Protein AF-A0A2I0V5R0-F1 (afdb_monomer_lite)

Radius of gyration: 14.57 Å; chains: 1; bounding box: 37×20×43 Å

InterPro domains:
  IPR040680 Domain of unknown function DUF5643 [PF18705] (2-72)

Structure (mmCIF, N/CA/C/O backbone):
data_AF-A0A2I0V5R0-F1
#
_entry.id   AF-A0A2I0V5R0-F1
#
loop_
_atom_site.group_PDB
_atom_site.id
_atom_site.type_symbol
_atom_site.label_atom_id
_atom_site.label_alt_id
_atom_site.label_comp_id
_atom_site.label_asym_id
_atom_site.label_entity_id
_atom_site.label_seq_id
_atom_site.pdbx_PDB_ins_code
_atom_site.Cartn_x
_atom_site.Cartn_y
_atom_site.Cartn_z
_atom_site.occupancy
_atom_site.B_iso_or_equiv
_atom_site.auth_seq_id
_atom_site.auth_comp_id
_atom_site.auth_asym_id
_atom_site.auth_atom_id
_atom_site.pdbx_PDB_model_num
ATOM 1 N N . MET A 1 1 ? 3.784 3.131 -6.112 1.00 87.25 1 MET A N 1
ATOM 2 C CA . MET A 1 1 ? 2.520 3.844 -5.823 1.00 87.25 1 MET A CA 1
ATOM 3 C C . MET A 1 1 ? 1.780 3.097 -4.727 1.00 87.25 1 MET A C 1
ATOM 5 O O . MET A 1 1 ? 2.067 1.921 -4.516 1.00 87.25 1 MET A O 1
ATOM 9 N N . LEU A 1 2 ? 0.889 3.776 -4.009 1.00 90.62 2 LEU A N 1
ATOM 10 C CA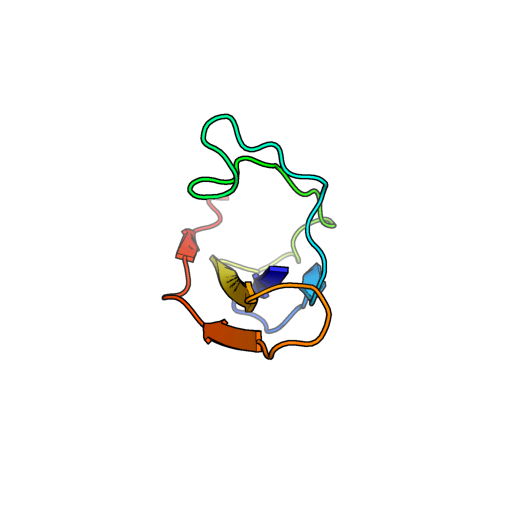 . LEU A 1 2 ? 0.033 3.170 -2.990 1.00 90.62 2 LEU A CA 1
ATOM 11 C C . LEU A 1 2 ? -1.413 3.607 -3.231 1.00 90.62 2 LEU A C 1
ATOM 13 O O . LEU A 1 2 ? -1.665 4.770 -3.556 1.00 90.62 2 LEU A O 1
ATOM 17 N N . HIS A 1 3 ? -2.335 2.667 -3.065 1.00 94.00 3 HIS A N 1
ATOM 18 C CA . HIS A 1 3 ? -3.755 2.943 -2.912 1.00 94.00 3 HIS A CA 1
ATOM 19 C C . HIS A 1 3 ? -4.148 2.510 -1.498 1.00 94.00 3 HIS A C 1
ATOM 21 O O . HIS A 1 3 ? -3.934 1.359 -1.132 1.00 94.00 3 HIS A O 1
ATOM 27 N N . VAL A 1 4 ? -4.608 3.452 -0.681 1.00 94.75 4 VAL A N 1
ATOM 28 C CA . VAL A 1 4 ? -4.904 3.249 0.740 1.00 94.75 4 VAL A CA 1
ATOM 29 C C . VAL A 1 4 ? -6.372 3.568 0.969 1.00 94.75 4 VAL A C 1
ATOM 31 O O . VAL A 1 4 ? -6.793 4.704 0.732 1.00 94.75 4 VAL A O 1
ATOM 34 N N . THR A 1 5 ? -7.123 2.572 1.429 1.00 96.56 5 THR A N 1
ATOM 35 C CA . THR A 1 5 ? -8.555 2.668 1.734 1.00 96.56 5 THR A CA 1
ATOM 36 C C . THR A 1 5 ? -8.868 2.061 3.095 1.00 96.56 5 THR A C 1
ATOM 38 O O . THR A 1 5 ? -8.058 1.299 3.614 1.00 96.56 5 THR A O 1
ATOM 41 N N . ASP A 1 6 ? -10.029 2.354 3.673 1.00 96.44 6 ASP A N 1
ATOM 42 C CA . ASP A 1 6 ? -10.572 1.569 4.792 1.00 96.44 6 ASP A CA 1
ATOM 43 C C . ASP A 1 6 ? -11.624 0.546 4.327 1.00 96.44 6 ASP A C 1
ATOM 45 O O . ASP A 1 6 ? -11.947 0.438 3.140 1.00 96.44 6 ASP A O 1
ATOM 49 N N . ASP A 1 7 ? -12.154 -0.224 5.276 1.00 96.38 7 ASP A N 1
ATOM 50 C CA . ASP A 1 7 ? -13.258 -1.166 5.082 1.00 96.38 7 ASP A CA 1
ATOM 51 C C . ASP A 1 7 ? -14.633 -0.506 4.889 1.00 96.38 7 ASP A C 1
ATOM 53 O O . ASP A 1 7 ? -15.593 -1.190 4.532 1.00 96.38 7 ASP A O 1
ATOM 57 N N . LEU A 1 8 ? -14.733 0.812 5.074 1.00 96.62 8 LEU A N 1
ATOM 58 C CA . LEU A 1 8 ? -15.937 1.603 4.807 1.00 96.62 8 LEU A CA 1
ATOM 59 C C . LEU A 1 8 ? -15.932 2.228 3.399 1.00 96.62 8 LEU A C 1
ATOM 61 O O . LEU A 1 8 ? -16.937 2.799 2.976 1.00 96.62 8 LEU A O 1
ATOM 65 N N . GLY A 1 9 ? -14.828 2.097 2.656 1.00 95.38 9 GLY A N 1
ATOM 66 C CA . GLY A 1 9 ? -14.660 2.606 1.294 1.00 95.38 9 GLY A CA 1
ATOM 67 C C . GLY A 1 9 ? -14.074 4.019 1.200 1.00 95.38 9 GLY A C 1
ATOM 68 O O . GLY A 1 9 ? -14.018 4.574 0.101 1.00 95.38 9 GLY A O 1
ATOM 69 N N . ASN A 1 10 ? -13.617 4.611 2.306 1.00 96.38 10 ASN A N 1
ATOM 70 C CA . ASN A 1 10 ? -12.927 5.898 2.284 1.00 96.38 10 ASN A CA 1
ATOM 71 C C . ASN A 1 10 ? -11.533 5.739 1.677 1.00 96.38 10 ASN A C 1
ATOM 73 O O . ASN A 1 10 ? -10.832 4.764 1.941 1.00 96.38 10 ASN A O 1
ATOM 77 N N . VAL A 1 11 ? -11.116 6.719 0.873 1.00 95.62 11 VAL A N 1
ATOM 78 C CA . VAL A 1 11 ? -9.821 6.718 0.182 1.00 95.62 11 VAL A CA 1
ATOM 79 C C . VAL A 1 11 ? -8.909 7.764 0.812 1.00 95.62 11 VAL A C 1
ATOM 81 O O . VAL A 1 11 ? -9.205 8.956 0.770 1.00 95.62 11 VAL A O 1
ATOM 84 N N . TYR A 1 12 ? -7.767 7.329 1.340 1.00 93.81 12 TYR A N 1
ATOM 85 C CA . TYR A 1 12 ? -6.775 8.205 1.976 1.00 93.81 12 TYR A CA 1
ATOM 86 C C . TYR A 1 12 ? -5.604 8.545 1.057 1.00 93.81 12 TYR A C 1
ATOM 88 O O . TYR A 1 12 ? -4.959 9.582 1.207 1.00 93.81 12 TYR A O 1
ATOM 96 N N . MET A 1 13 ? -5.315 7.669 0.097 1.00 92.38 13 MET A N 1
ATOM 97 C CA . MET A 1 13 ? -4.256 7.862 -0.885 1.00 92.38 13 MET A CA 1
ATOM 98 C C . MET A 1 13 ? -4.587 7.080 -2.142 1.00 92.38 13 MET A C 1
ATOM 100 O O . MET A 1 13 ? -4.889 5.899 -2.051 1.00 92.38 13 MET A O 1
ATOM 104 N N . ASN A 1 14 ? -4.472 7.697 -3.312 1.00 90.12 14 ASN A N 1
ATOM 105 C CA . ASN A 1 14 ? -4.614 7.002 -4.588 1.00 90.12 14 ASN A CA 1
ATOM 106 C C . ASN A 1 14 ? -3.578 7.540 -5.573 1.00 90.12 14 ASN A C 1
ATOM 108 O O . ASN A 1 14 ? -3.864 8.421 -6.384 1.00 90.12 14 ASN A O 1
ATOM 112 N N . GLY A 1 15 ? -2.336 7.065 -5.449 1.00 84.56 15 GLY A N 1
ATOM 113 C CA . GLY A 1 15 ? -1.286 7.462 -6.377 1.00 84.56 15 GLY A CA 1
ATOM 114 C C . GLY A 1 15 ? 0.126 7.454 -5.809 1.00 84.56 15 GLY A C 1
ATOM 115 O O . GLY A 1 15 ? 0.620 6.456 -5.269 1.00 84.56 15 GLY A O 1
ATOM 116 N N . THR A 1 16 ? 0.831 8.557 -6.045 1.00 78.88 16 THR A N 1
ATOM 117 C CA . THR A 1 16 ? 2.229 8.727 -5.656 1.00 78.88 16 THR A CA 1
ATOM 118 C C . THR A 1 16 ? 2.347 8.726 -4.137 1.00 78.88 16 THR A C 1
ATOM 120 O O . THR A 1 16 ? 1.817 9.599 -3.462 1.00 78.88 16 THR A O 1
ATOM 123 N N . SER A 1 17 ? 3.057 7.733 -3.608 1.00 75.69 17 SER A N 1
ATOM 124 C CA . SER A 1 17 ? 3.519 7.735 -2.219 1.00 75.69 17 SER A CA 1
ATOM 125 C C . SER A 1 17 ? 4.726 8.661 -2.077 1.00 75.69 17 SER A C 1
ATOM 127 O O . SER A 1 17 ? 5.387 8.928 -3.082 1.00 75.69 17 SER A O 1
ATOM 129 N N . GLY A 1 18 ? 5.079 9.040 -0.849 1.00 77.19 18 GLY A N 1
ATOM 130 C CA . GLY A 1 18 ? 6.284 9.814 -0.543 1.00 77.19 18 GLY A CA 1
ATOM 131 C C . GLY A 1 18 ? 7.583 9.296 -1.184 1.00 77.19 18 GLY A C 1
ATOM 132 O O . GLY A 1 18 ? 7.662 8.181 -1.721 1.00 77.19 18 GLY A O 1
ATOM 133 N N . GLY A 1 19 ? 8.613 10.147 -1.139 1.00 79.69 19 GLY A N 1
ATOM 134 C CA . GLY A 1 19 ? 9.931 9.867 -1.708 1.00 79.69 19 GLY A CA 1
ATOM 135 C C . GLY A 1 19 ? 10.524 8.556 -1.188 1.00 79.69 19 GLY A C 1
ATOM 136 O O . GLY A 1 19 ? 10.335 8.180 -0.031 1.00 79.69 19 GLY A O 1
ATOM 137 N N . ARG A 1 20 ? 11.243 7.842 -2.058 1.00 82.31 20 ARG A N 1
ATOM 138 C CA . ARG A 1 20 ? 11.866 6.558 -1.722 1.00 82.31 20 ARG A CA 1
ATOM 139 C C . ARG A 1 20 ? 13.356 6.601 -1.999 1.00 82.31 20 ARG A C 1
ATOM 141 O O . ARG A 1 20 ? 13.789 7.204 -2.977 1.00 82.31 20 ARG A O 1
ATOM 148 N N . THR A 1 21 ? 14.126 5.913 -1.168 1.00 87.56 21 THR A N 1
ATOM 149 C CA . THR A 1 21 ? 15.555 5.685 -1.380 1.00 87.56 21 THR A CA 1
ATOM 150 C C . THR A 1 21 ? 15.792 4.220 -1.724 1.00 87.56 21 THR A C 1
ATOM 152 O O . THR A 1 21 ? 15.053 3.331 -1.291 1.00 87.56 21 THR A O 1
ATOM 155 N N . SER A 1 22 ? 16.814 3.963 -2.537 1.00 88.56 22 SER A N 1
ATOM 156 C CA . SER A 1 22 ? 17.230 2.613 -2.905 1.00 88.56 22 SER A CA 1
ATOM 157 C C . SER A 1 22 ? 18.744 2.487 -2.746 1.00 88.56 22 SER A C 1
ATOM 159 O O . SER A 1 22 ? 19.475 3.210 -3.424 1.00 88.56 22 SER A O 1
ATOM 161 N N . PRO A 1 23 ? 19.233 1.610 -1.852 1.00 89.94 23 PRO A N 1
ATOM 162 C CA . PRO A 1 23 ? 20.666 1.391 -1.667 1.00 89.94 23 PRO A CA 1
ATOM 163 C C . PRO A 1 23 ? 21.265 0.416 -2.697 1.00 89.94 23 PRO A C 1
ATOM 165 O O . PRO A 1 23 ? 22.474 0.223 -2.719 1.00 89.94 23 PRO A O 1
ATOM 168 N N . ASP A 1 24 ? 20.439 -0.225 -3.526 1.00 91.31 24 ASP A N 1
ATOM 169 C CA . ASP A 1 24 ? 20.797 -1.374 -4.365 1.00 91.31 24 ASP A CA 1
ATOM 170 C C . ASP A 1 24 ? 20.405 -1.179 -5.840 1.00 91.31 24 ASP A C 1
ATOM 172 O O . ASP A 1 24 ? 19.970 -2.109 -6.524 1.00 91.31 24 ASP A O 1
ATOM 176 N N . ASN A 1 25 ? 20.591 0.045 -6.345 1.00 85.75 25 ASN A N 1
ATOM 177 C CA . ASN A 1 25 ? 20.358 0.425 -7.743 1.00 85.75 25 ASN A CA 1
ATOM 178 C C . ASN A 1 25 ? 18.926 0.151 -8.234 1.00 85.75 25 ASN A C 1
ATOM 180 O O . ASN A 1 25 ? 18.714 -0.308 -9.357 1.00 85.75 25 ASN A O 1
ATOM 184 N N . GLY A 1 26 ? 17.934 0.448 -7.398 1.00 83.00 26 GLY A N 1
ATOM 185 C CA . GLY A 1 26 ? 16.520 0.383 -7.759 1.00 83.00 26 GLY A CA 1
ATOM 186 C C . GLY A 1 26 ? 15.900 -1.008 -7.658 1.00 83.00 26 GLY A C 1
ATOM 187 O O . GLY A 1 26 ? 14.816 -1.216 -8.198 1.00 83.00 26 GLY A O 1
ATOM 188 N N . ARG A 1 27 ? 16.554 -1.965 -6.986 1.00 85.94 27 ARG A N 1
ATOM 189 C CA . ARG A 1 27 ? 15.965 -3.291 -6.722 1.00 85.94 27 ARG A CA 1
ATOM 190 C C . ARG A 1 27 ? 15.033 -3.258 -5.514 1.00 85.94 27 ARG A C 1
ATOM 192 O O . ARG A 1 27 ? 13.941 -3.813 -5.570 1.00 85.94 27 ARG A O 1
ATOM 199 N N . THR A 1 28 ? 15.435 -2.552 -4.463 1.00 88.44 28 THR A N 1
ATOM 200 C CA . THR A 1 28 ? 14.662 -2.35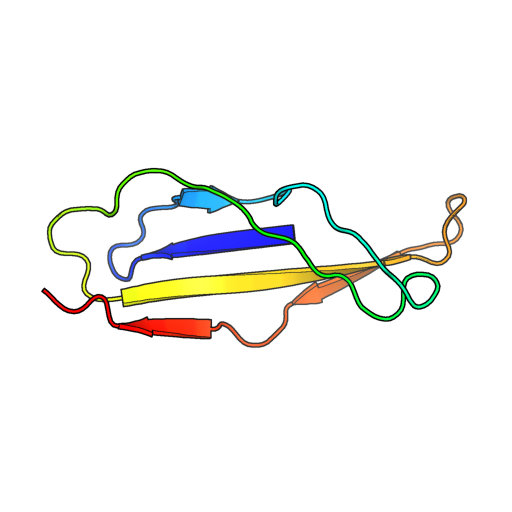3 -3.240 1.00 88.44 28 THR A CA 1
ATOM 201 C C . THR A 1 28 ? 14.454 -0.868 -3.006 1.00 88.44 28 THR A C 1
ATOM 203 O O . THR A 1 28 ? 15.406 -0.090 -2.979 1.00 88.44 28 THR A O 1
ATOM 206 N N . PHE A 1 29 ? 13.206 -0.475 -2.765 1.00 86.38 29 PHE A N 1
ATOM 207 C CA . PHE A 1 29 ? 12.855 0.891 -2.398 1.00 86.38 29 PHE A CA 1
ATOM 208 C C . PHE A 1 29 ? 12.285 0.928 -0.987 1.00 86.38 29 PHE A C 1
ATOM 210 O O . PHE A 1 29 ? 11.283 0.271 -0.704 1.00 86.38 29 PHE A O 1
ATOM 217 N N . LYS A 1 30 ? 12.886 1.746 -0.124 1.00 88.81 30 LYS A N 1
ATOM 218 C CA . LYS A 1 30 ? 12.353 2.065 1.202 1.00 88.81 30 LYS A CA 1
ATOM 219 C C . LYS A 1 30 ? 11.802 3.482 1.192 1.00 88.81 30 LYS A C 1
ATOM 221 O O . LYS A 1 30 ? 12.402 4.380 0.608 1.00 88.81 30 LYS A O 1
ATOM 226 N N . GLY A 1 31 ? 10.659 3.677 1.827 1.00 87.25 31 GLY A N 1
ATOM 227 C CA . GLY A 1 31 ? 10.056 4.991 1.980 1.00 87.25 31 GLY A CA 1
ATOM 228 C C . GLY A 1 31 ? 8.881 4.938 2.936 1.00 87.25 31 GLY A C 1
ATOM 229 O O . GLY A 1 31 ? 8.392 3.859 3.271 1.00 87.25 31 GLY A O 1
ATOM 230 N N . SER A 1 32 ? 8.447 6.116 3.347 1.00 88.56 32 SER A N 1
ATOM 231 C CA . SER A 1 32 ? 7.244 6.336 4.134 1.00 88.56 32 SER A CA 1
ATOM 232 C C . SER A 1 32 ? 6.286 7.215 3.343 1.00 88.56 32 SER A C 1
ATOM 234 O O . SER A 1 32 ? 6.657 7.864 2.360 1.00 88.56 32 SER A O 1
ATOM 236 N N . SER A 1 33 ? 5.025 7.200 3.746 1.00 88.75 33 SER A N 1
ATOM 237 C CA . SER A 1 33 ? 4.038 8.130 3.233 1.00 88.75 33 SER A CA 1
ATOM 238 C C . SER A 1 33 ? 3.064 8.448 4.344 1.00 88.75 33 SER A C 1
ATOM 240 O O . SER A 1 33 ? 2.640 7.538 5.053 1.00 88.75 33 SER A O 1
ATOM 242 N N . ASP A 1 34 ? 2.698 9.715 4.436 1.00 88.69 34 ASP A N 1
ATOM 243 C CA . ASP A 1 34 ? 1.664 10.177 5.345 1.00 88.69 34 ASP A CA 1
ATOM 244 C C . ASP A 1 34 ? 0.340 10.280 4.586 1.00 88.69 34 ASP A C 1
ATOM 246 O O . ASP A 1 34 ? 0.310 10.522 3.373 1.00 88.69 34 ASP A O 1
ATOM 250 N N . PHE A 1 35 ? -0.758 10.078 5.298 1.00 88.06 35 PHE A N 1
ATOM 251 C CA . PHE A 1 35 ? -2.115 10.281 4.810 1.00 88.06 35 PHE A CA 1
ATOM 252 C C . PHE A 1 35 ? -2.996 10.775 5.965 1.00 88.06 35 PHE A C 1
ATOM 254 O O . PHE A 1 35 ? -2.554 10.825 7.113 1.00 88.06 35 PHE A O 1
ATOM 261 N N . GLY A 1 36 ? -4.209 11.229 5.643 1.00 85.88 36 GLY A N 1
ATOM 262 C CA . GLY A 1 36 ? -5.111 11.861 6.608 1.00 85.88 36 GLY A CA 1
ATOM 263 C C . GLY A 1 36 ? -5.599 10.927 7.719 1.00 85.88 36 GLY A C 1
ATOM 264 O O . GLY A 1 36 ? -5.382 9.718 7.686 1.00 85.88 36 GLY A O 1
ATOM 265 N N . THR A 1 37 ? -6.287 11.511 8.700 1.00 90.69 37 THR A N 1
ATOM 266 C CA . THR A 1 37 ? -6.891 10.786 9.825 1.00 90.69 37 THR A CA 1
ATOM 267 C C . THR A 1 37 ? -7.857 9.705 9.346 1.00 90.69 37 THR A C 1
ATOM 269 O O . THR A 1 37 ? -8.631 9.931 8.415 1.00 90.69 37 THR A O 1
ATOM 272 N N . PHE A 1 38 ? -7.843 8.554 10.019 1.00 90.31 38 PHE A N 1
ATOM 273 C CA . PHE A 1 38 ? -8.790 7.473 9.764 1.00 90.31 38 PHE A CA 1
ATOM 274 C C . PHE A 1 38 ? -10.228 7.884 10.080 1.00 90.31 38 PHE A C 1
ATOM 276 O O . PHE A 1 38 ? -10.483 8.680 10.985 1.00 90.31 38 PHE A O 1
ATOM 283 N N . GLN A 1 39 ? -11.168 7.318 9.328 1.00 93.38 39 GLN A N 1
ATOM 284 C CA . GLN A 1 39 ? -12.587 7.566 9.516 1.00 93.38 39 GLN A CA 1
ATOM 285 C C . GLN A 1 39 ? -13.049 6.871 10.795 1.00 93.38 39 GLN A C 1
ATOM 287 O O . GLN A 1 39 ? -12.750 5.699 11.028 1.00 93.38 39 GLN A O 1
ATOM 292 N N . GLU A 1 40 ? -13.816 7.585 11.618 1.00 92.88 40 GLU A N 1
ATOM 293 C CA . GLU A 1 40 ? -14.431 6.979 12.793 1.00 92.88 40 GLU A CA 1
ATOM 294 C C . GLU A 1 40 ? -15.348 5.826 12.367 1.00 92.88 40 GLU A C 1
ATOM 296 O O . GLU A 1 40 ? -16.200 5.983 11.489 1.00 92.88 40 GLU A O 1
ATOM 301 N N . GLY A 1 41 ? -15.161 4.667 13.000 1.00 93.25 41 GLY A N 1
ATOM 302 C CA . GLY A 1 41 ? -15.908 3.447 12.702 1.00 93.25 41 GLY A CA 1
ATOM 303 C C . GLY A 1 41 ? -15.215 2.495 11.727 1.00 93.25 41 GLY A C 1
ATOM 304 O O . GLY A 1 41 ? -15.641 1.345 11.656 1.00 93.25 41 GLY A O 1
ATOM 305 N N . ALA A 1 42 ? -14.149 2.919 11.040 1.00 95.12 42 ALA A N 1
ATOM 306 C CA . ALA A 1 42 ? -13.309 2.008 10.268 1.00 95.12 42 ALA A CA 1
ATOM 307 C C . ALA A 1 42 ? -12.647 0.984 11.200 1.00 95.12 42 ALA A C 1
ATOM 309 O O . ALA A 1 42 ? -12.139 1.343 12.265 1.00 95.12 42 ALA A O 1
ATOM 310 N N . SER A 1 43 ? -12.661 -0.287 10.803 1.00 96.25 43 SER A N 1
ATOM 311 C CA . SER A 1 43 ? -12.020 -1.370 11.557 1.00 96.25 43 SER A CA 1
ATOM 312 C C . SER A 1 43 ? -10.729 -1.846 10.906 1.00 96.25 43 SER A C 1
ATOM 314 O O . SER A 1 43 ? -9.906 -2.481 11.566 1.00 96.25 43 SER A O 1
ATOM 316 N N . LYS A 1 44 ? -10.529 -1.537 9.619 1.00 96.62 44 LYS A N 1
ATOM 317 C CA . LYS A 1 44 ? -9.372 -1.996 8.852 1.00 96.62 44 LYS A CA 1
ATOM 318 C C . LYS A 1 44 ? -8.847 -0.919 7.929 1.00 96.62 44 LYS A C 1
ATOM 320 O O . LYS A 1 44 ? -9.611 -0.193 7.302 1.00 96.62 44 LYS A O 1
ATOM 325 N N . LEU A 1 45 ? -7.532 -0.908 7.771 1.00 95.75 45 LEU A N 1
ATOM 326 C CA . LEU A 1 45 ? -6.842 -0.220 6.695 1.00 95.75 45 LEU A CA 1
ATOM 327 C C . LEU A 1 45 ? -6.395 -1.243 5.651 1.00 95.75 45 LEU A C 1
ATOM 329 O O . LEU A 1 45 ? -5.786 -2.262 5.972 1.00 95.75 45 LEU A O 1
ATOM 333 N N . ILE A 1 46 ? -6.677 -0.955 4.390 1.00 96.88 46 ILE A N 1
ATOM 334 C CA . ILE A 1 46 ? -6.338 -1.781 3.240 1.00 96.88 46 ILE A CA 1
ATOM 335 C C . ILE A 1 46 ? -5.343 -0.987 2.401 1.00 96.88 46 ILE A C 1
ATOM 337 O O . ILE A 1 46 ? -5.663 0.051 1.821 1.00 96.88 46 ILE A O 1
ATOM 341 N N . ILE A 1 47 ? -4.108 -1.471 2.346 1.00 95.12 47 ILE A N 1
ATOM 342 C CA . ILE A 1 47 ? -3.034 -0.865 1.569 1.00 95.12 47 ILE A CA 1
ATOM 343 C C . ILE A 1 47 ? -2.786 -1.759 0.367 1.00 95.12 47 ILE A C 1
ATOM 345 O O . ILE A 1 47 ? -2.260 -2.857 0.507 1.00 95.12 47 ILE A O 1
ATOM 349 N N . GLN A 1 48 ? -3.124 -1.271 -0.819 1.00 96.00 48 GLN A N 1
ATOM 350 C CA . GLN A 1 48 ? -2.879 -1.922 -2.0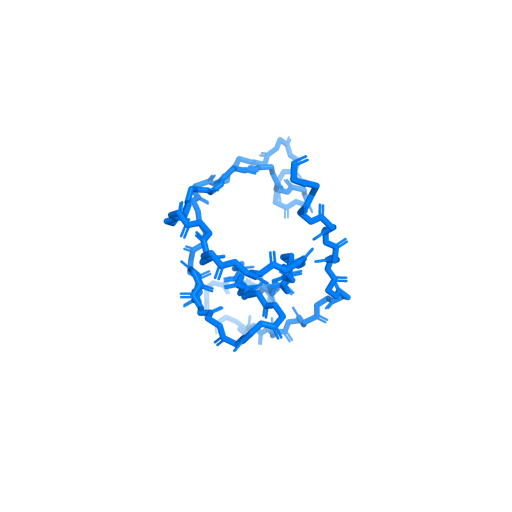96 1.00 96.00 48 GLN A CA 1
ATOM 351 C C . GLN A 1 48 ? -1.602 -1.346 -2.727 1.00 96.00 48 GLN A C 1
ATOM 353 O O . GLN A 1 48 ? -1.609 -0.221 -3.253 1.00 96.00 48 GLN A O 1
ATOM 358 N N . PRO A 1 49 ? -0.473 -2.079 -2.707 1.00 92.69 49 PRO A N 1
ATOM 359 C CA . PRO A 1 49 ? 0.737 -1.625 -3.359 1.00 92.69 49 PRO A CA 1
ATOM 360 C C . PRO A 1 49 ? 0.606 -1.788 -4.870 1.00 92.69 49 PRO A C 1
ATOM 362 O O . PRO A 1 49 ? 0.152 -2.814 -5.380 1.00 92.69 49 PRO A O 1
ATOM 365 N N . VAL A 1 50 ? 1.060 -0.768 -5.589 1.00 91.50 50 VAL A N 1
ATOM 366 C CA . VAL A 1 50 ? 1.118 -0.775 -7.048 1.00 91.50 50 VAL A CA 1
ATOM 367 C C . VAL A 1 50 ? 2.531 -0.417 -7.474 1.00 91.50 50 VAL A C 1
ATOM 369 O O . VAL A 1 50 ? 3.028 0.670 -7.157 1.00 91.50 50 VAL A O 1
ATOM 372 N N . GLN A 1 51 ? 3.182 -1.315 -8.206 1.00 89.00 51 GLN A N 1
ATOM 373 C CA . GLN A 1 51 ? 4.516 -1.095 -8.754 1.00 89.00 51 GLN A CA 1
ATOM 374 C C . GLN A 1 51 ? 4.452 -0.827 -10.251 1.00 89.00 51 GLN A C 1
ATOM 376 O O . GLN A 1 51 ? 3.634 -1.394 -10.970 1.00 89.00 51 GLN A O 1
ATOM 381 N N . ILE A 1 52 ? 5.339 0.048 -10.714 1.00 88.94 52 ILE A N 1
ATOM 382 C CA . ILE A 1 52 ? 5.558 0.283 -12.136 1.00 88.94 52 ILE A CA 1
ATOM 383 C C . ILE A 1 52 ? 6.968 -0.201 -12.437 1.00 88.94 52 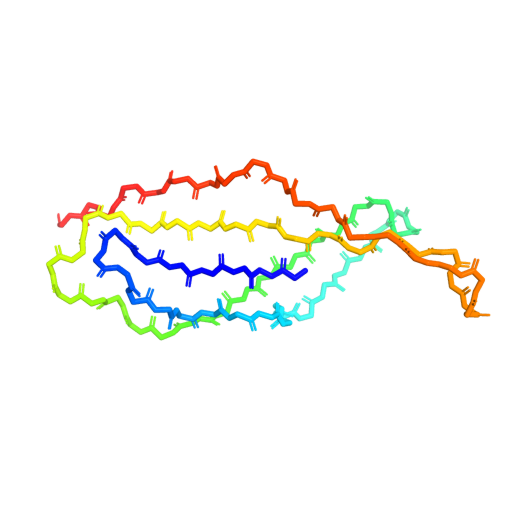ILE A C 1
ATOM 385 O O . ILE A 1 52 ? 7.943 0.433 -12.040 1.00 88.94 52 ILE A O 1
ATOM 389 N N . ALA A 1 53 ? 7.070 -1.333 -13.126 1.00 89.06 53 ALA A N 1
ATOM 390 C CA . ALA A 1 53 ? 8.339 -1.804 -13.653 1.00 89.06 53 ALA A CA 1
ATOM 391 C C . ALA A 1 53 ? 8.557 -1.144 -15.018 1.00 89.06 53 ALA A C 1
ATOM 393 O O . ALA A 1 53 ? 7.710 -1.251 -15.904 1.00 89.06 53 ALA A O 1
ATOM 394 N N . SER A 1 54 ? 9.670 -0.433 -15.185 1.00 88.38 54 SER A N 1
ATOM 395 C CA . SER A 1 54 ? 9.973 0.335 -16.394 1.00 88.38 54 SER A CA 1
ATOM 396 C C . SER A 1 54 ? 11.389 0.048 -16.870 1.00 88.38 54 SER A C 1
ATOM 398 O O . SER A 1 54 ? 12.321 0.004 -16.069 1.00 88.38 54 SER A O 1
ATOM 400 N N . LEU A 1 55 ? 11.559 -0.084 -18.188 1.00 89.38 55 LEU A N 1
ATOM 401 C CA . LEU A 1 55 ? 12.880 -0.128 -18.826 1.00 89.38 55 LEU A CA 1
ATOM 402 C C . LEU A 1 55 ? 13.525 1.267 -18.938 1.00 89.38 55 LEU A C 1
ATOM 404 O O . LEU A 1 55 ? 14.622 1.401 -19.483 1.00 89.38 55 LEU A O 1
ATOM 408 N N . ASN A 1 56 ? 12.854 2.296 -18.403 1.00 84.44 56 ASN A N 1
ATOM 409 C CA . ASN A 1 56 ? 13.201 3.712 -18.500 1.00 84.44 56 ASN A CA 1
ATOM 410 C C . ASN A 1 56 ? 13.217 4.226 -19.952 1.00 84.44 56 ASN A C 1
ATOM 412 O O . ASN A 1 56 ? 12.965 3.488 -20.904 1.00 84.44 56 ASN A O 1
ATOM 416 N N . PHE A 1 57 ? 13.461 5.530 -20.127 1.00 87.69 57 PHE A N 1
ATOM 417 C CA . PHE A 1 57 ? 13.665 6.174 -21.437 1.00 87.69 57 PHE A CA 1
ATOM 418 C C . PHE A 1 57 ? 12.578 5.875 -22.486 1.00 87.69 57 PHE A C 1
ATOM 420 O O . PHE A 1 57 ? 12.873 5.719 -23.668 1.00 87.69 57 PHE A O 1
ATOM 427 N N . GLY A 1 58 ? 11.323 5.736 -22.050 1.00 84.31 58 GLY A N 1
ATOM 428 C CA . GLY A 1 58 ? 10.197 5.445 -22.941 1.00 84.31 58 GLY A CA 1
ATOM 429 C C . GLY A 1 58 ? 10.210 4.049 -23.575 1.00 84.31 58 GLY A C 1
ATOM 430 O O . GLY A 1 58 ? 9.385 3.781 -24.439 1.00 84.31 58 GLY A O 1
ATOM 431 N N . LYS A 1 59 ? 11.088 3.133 -23.144 1.00 90.25 59 LYS A N 1
ATOM 432 C CA . LYS A 1 59 ? 11.232 1.780 -23.721 1.00 90.25 59 LYS A CA 1
ATOM 433 C C . LYS A 1 59 ? 10.148 0.782 -23.291 1.00 90.25 59 LYS A C 1
ATOM 435 O O . LYS A 1 59 ? 10.259 -0.405 -23.575 1.00 90.25 59 LYS A O 1
ATOM 440 N N . GLY A 1 60 ? 9.114 1.258 -22.606 1.00 91.31 60 GLY A N 1
ATOM 441 C CA . GLY A 1 60 ? 8.011 0.449 -22.100 1.00 91.31 60 GLY A CA 1
ATOM 442 C C . GLY A 1 60 ? 7.996 0.342 -20.578 1.00 91.31 60 GLY A C 1
ATOM 443 O O . GLY A 1 60 ? 9.020 0.463 -19.899 1.00 91.31 60 GLY A O 1
ATOM 444 N N . HIS A 1 61 ? 6.792 0.134 -20.054 1.00 93.19 61 HIS A N 1
ATOM 445 C CA . HIS A 1 61 ? 6.532 -0.095 -18.642 1.00 93.19 61 HIS A CA 1
ATOM 446 C C . HIS A 1 61 ? 5.355 -1.056 -18.481 1.00 93.19 61 HIS A C 1
ATOM 448 O O . HIS A 1 61 ? 4.532 -1.200 -19.384 1.00 93.19 61 HIS A O 1
ATOM 454 N N . THR A 1 62 ? 5.272 -1.693 -17.320 1.00 94.19 62 THR A N 1
ATOM 455 C CA . THR A 1 62 ? 4.115 -2.483 -16.906 1.00 94.19 62 THR A CA 1
ATOM 456 C C . THR A 1 62 ? 3.716 -2.116 -15.483 1.00 94.19 62 THR A C 1
ATOM 458 O O . THR A 1 62 ? 4.565 -1.758 -14.659 1.00 94.19 62 THR A O 1
ATOM 461 N N . LYS A 1 63 ? 2.413 -2.181 -15.206 1.00 93.06 63 LYS A N 1
ATOM 462 C CA . LYS A 1 63 ? 1.833 -1.964 -13.881 1.00 93.06 63 LYS A CA 1
ATOM 463 C C . LYS A 1 63 ? 1.591 -3.325 -13.238 1.00 93.06 63 LYS A C 1
ATOM 465 O O . LYS A 1 63 ? 1.006 -4.206 -13.859 1.00 93.06 63 LYS A O 1
ATOM 470 N N . ILE A 1 64 ? 2.036 -3.476 -11.999 1.00 93.31 64 ILE A N 1
ATOM 471 C CA . ILE A 1 64 ? 1.911 -4.702 -11.218 1.00 93.31 64 ILE A CA 1
ATOM 472 C C . ILE A 1 64 ? 1.159 -4.350 -9.940 1.00 93.31 64 ILE A C 1
ATOM 474 O O . ILE A 1 64 ? 1.615 -3.515 -9.154 1.00 93.31 64 ILE A O 1
ATOM 478 N N . GLU A 1 65 ? 0.005 -4.973 -9.747 1.00 94.25 65 GLU A N 1
ATOM 479 C 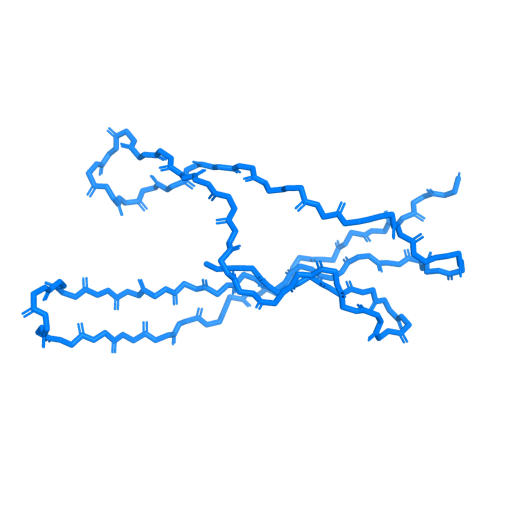CA . GLU A 1 65 ? -0.767 -4.890 -8.508 1.00 94.25 65 GLU A CA 1
ATOM 480 C C . GLU A 1 65 ? -0.343 -6.062 -7.622 1.00 94.25 65 GLU A C 1
ATOM 482 O O . GLU A 1 65 ? -0.348 -7.210 -8.062 1.00 94.25 65 GLU A O 1
ATOM 487 N N . LEU A 1 66 ? 0.144 -5.752 -6.421 1.00 94.12 66 LEU A N 1
ATOM 488 C CA . LEU A 1 66 ? 0.610 -6.760 -5.467 1.00 94.12 66 LEU A CA 1
ATOM 489 C C . LEU A 1 66 ? -0.545 -7.218 -4.575 1.00 94.12 66 LEU A C 1
ATOM 491 O O . LEU A 1 66 ? -1.644 -6.684 -4.658 1.00 94.12 66 LEU A O 1
ATOM 495 N N . GLU A 1 67 ? -0.319 -8.189 -3.702 1.00 96.50 67 GLU A N 1
ATOM 496 C CA . GLU A 1 67 ? -1.339 -8.526 -2.709 1.00 96.50 67 GLU A CA 1
ATOM 497 C C . GLU A 1 67 ? -1.571 -7.343 -1.750 1.00 96.50 67 GLU A C 1
ATOM 499 O O . GLU A 1 67 ? -0.608 -6.669 -1.354 1.00 96.50 67 GLU A O 1
ATOM 504 N N . PRO A 1 68 ? -2.834 -7.055 -1.396 1.00 96.62 68 PRO A N 1
ATOM 505 C CA . PRO A 1 68 ? -3.146 -6.008 -0.442 1.00 96.62 68 PRO A CA 1
ATOM 506 C C . PRO A 1 68 ? -2.683 -6.405 0.959 1.00 96.62 68 PRO A C 1
ATOM 508 O O . PRO A 1 68 ? -2.812 -7.550 1.390 1.00 96.62 68 PRO A O 1
ATOM 511 N N . ILE A 1 69 ? -2.184 -5.419 1.695 1.00 95.94 69 ILE A N 1
ATOM 512 C CA . ILE A 1 69 ? -1.861 -5.537 3.112 1.00 95.94 69 ILE A CA 1
ATOM 513 C C . ILE A 1 69 ? -3.076 -5.036 3.885 1.00 95.94 69 ILE A C 1
ATOM 515 O O . ILE A 1 69 ? -3.493 -3.891 3.706 1.00 95.94 69 ILE A O 1
ATOM 519 N N . VAL A 1 70 ? -3.634 -5.889 4.739 1.00 96.88 70 VAL A N 1
ATOM 520 C CA . VAL A 1 70 ? -4.752 -5.542 5.620 1.00 96.88 70 VAL A CA 1
ATOM 521 C C . VAL A 1 70 ? -4.212 -5.350 7.029 1.00 96.88 70 VAL A C 1
ATOM 523 O O . VAL A 1 70 ? -3.520 -6.222 7.551 1.00 96.88 70 VAL A O 1
ATOM 526 N N . ILE A 1 71 ? -4.506 -4.198 7.618 1.00 95.56 71 ILE A N 1
ATOM 527 C CA . ILE A 1 71 ? -4.110 -3.828 8.975 1.00 95.56 71 ILE A CA 1
ATOM 528 C C . ILE A 1 71 ? -5.391 -3.621 9.773 1.00 95.56 71 ILE A C 1
ATOM 530 O O . ILE A 1 71 ? -6.215 -2.791 9.391 1.00 95.56 71 ILE A O 1
ATOM 534 N N . ASP A 1 72 ? -5.554 -4.351 10.870 1.00 96.06 72 ASP A N 1
ATOM 535 C CA . ASP A 1 72 ? -6.647 -4.102 11.805 1.00 96.06 72 ASP A CA 1
ATOM 536 C C . ASP A 1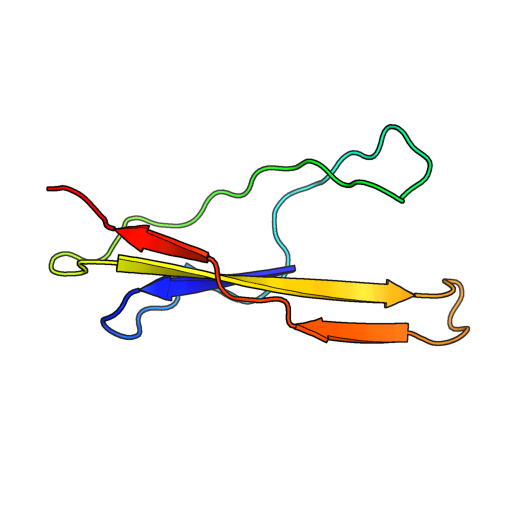 72 ? -6.344 -2.823 12.600 1.00 96.06 72 ASP A C 1
ATOM 538 O O . ASP A 1 72 ? -5.253 -2.649 13.149 1.00 96.06 72 ASP A O 1
ATOM 542 N N . LEU A 1 73 ? -7.301 -1.897 12.622 1.00 91.19 73 LEU A N 1
ATOM 543 C CA . LEU A 1 73 ? -7.218 -0.674 13.409 1.00 91.19 73 LEU A CA 1
ATOM 544 C C . LEU A 1 73 ? -7.729 -1.003 14.814 1.00 91.19 73 LEU A C 1
ATOM 546 O O . LEU A 1 73 ? -8.935 -1.010 15.066 1.00 91.19 73 LEU A O 1
ATOM 550 N N . GLU A 1 74 ? -6.809 -1.343 15.717 1.00 79.06 74 GLU A N 1
ATOM 551 C CA . GLU A 1 74 ? -7.138 -1.499 17.136 1.00 79.06 74 GLU A CA 1
ATOM 552 C C . GLU A 1 74 ? -7.669 -0.167 17.691 1.00 79.06 74 GLU A C 1
ATOM 554 O O . GLU A 1 74 ? -7.153 0.907 17.366 1.00 79.06 74 GLU A O 1
ATOM 559 N N . LYS A 1 75 ? -8.732 -0.244 18.496 1.00 61.47 75 LYS A N 1
ATOM 560 C CA . LYS A 1 75 ? -9.296 0.905 19.214 1.00 61.47 75 LYS A CA 1
ATOM 561 C C . LYS A 1 75 ? -8.560 1.163 20.518 1.00 61.47 75 LYS A C 1
ATOM 563 O O . LYS A 1 75 ? -8.263 0.170 21.218 1.00 61.47 75 LYS A O 1
#

pLDDT: mean 90.24, std 6.1, range [61.47, 96.88]

Organism: NCBI:txid28031

Secondary structure (DSSP, 8-state):
-EEEEETT--EEEEEPPSPEE-SSTTSS-EE----PPPPTT--EEEEEEEEEEE-STTS-EEEEE-PPEEEE---

Foldseek 3Di:
DKWKAFPVGDTFDDDDFDDWDDPPVPPDTDDHGDTDDDDPPTQKMKIWDKDWADPPPPPDIDIDIDDIDIDTDDD

Sequence (75 aa):
MLHVTDDLGNVYMNGTSGGRTSPDNGRTFKGSSDFGTFQEGASKLIIQPVQIASLNFGKGHTKIELEPIVIDLEK